Protein AF-A0A5C7P279-F1 (afdb_monomer)

pLDDT: mean 90.39, std 13.68, range [40.66, 98.19]

Structure (mmCIF, N/CA/C/O backbone):
data_AF-A0A5C7P279-F1
#
_entry.id   AF-A0A5C7P279-F1
#
loop_
_atom_site.group_PDB
_atom_site.id
_atom_site.type_symbol
_atom_site.label_atom_id
_atom_site.label_alt_id
_atom_site.label_comp_id
_atom_site.label_asym_id
_atom_site.label_entity_id
_atom_site.label_seq_id
_atom_site.pdbx_PDB_ins_code
_atom_site.Cartn_x
_atom_site.Cartn_y
_atom_site.Cartn_z
_atom_site.occupancy
_atom_site.B_iso_or_equiv
_atom_site.auth_seq_id
_atom_site.auth_comp_id
_atom_site.auth_asym_id
_atom_site.auth_atom_id
_atom_site.pdbx_PDB_m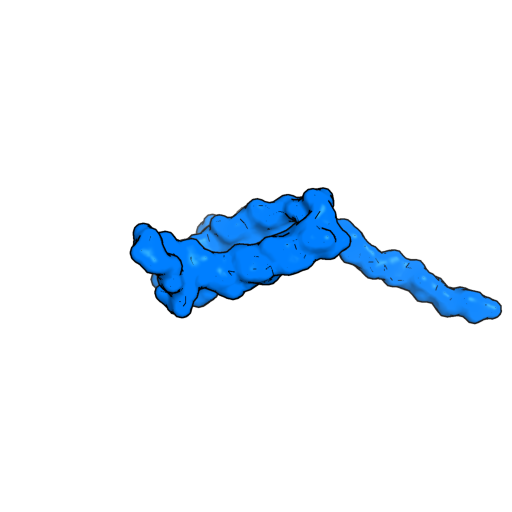odel_num
ATOM 1 N N . MET A 1 1 ? -4.907 -29.038 -32.747 1.00 40.66 1 MET A N 1
ATOM 2 C CA . MET A 1 1 ? -5.636 -28.383 -31.644 1.00 40.66 1 MET A CA 1
ATOM 3 C C . MET A 1 1 ? -4.619 -27.655 -30.780 1.00 40.66 1 MET A C 1
ATOM 5 O O . MET A 1 1 ? -4.007 -28.325 -29.956 1.00 40.66 1 MET A O 1
ATOM 9 N N . PRO A 1 2 ? -4.348 -26.353 -30.969 1.00 48.16 2 PRO A N 1
ATOM 10 C CA . PRO A 1 2 ? -3.689 -25.623 -29.899 1.00 48.16 2 PRO A CA 1
ATOM 11 C C . PRO A 1 2 ? -4.712 -25.494 -28.765 1.00 48.16 2 PRO A C 1
ATOM 13 O O . PRO A 1 2 ? -5.876 -25.169 -29.008 1.00 48.16 2 PRO A O 1
ATOM 16 N N . ALA A 1 3 ? -4.305 -25.869 -27.553 1.00 52.38 3 ALA A N 1
ATOM 17 C CA . ALA A 1 3 ? -5.099 -25.641 -26.357 1.00 52.38 3 ALA A CA 1
ATOM 18 C C . ALA A 1 3 ? -5.410 -24.144 -26.271 1.00 52.38 3 ALA A C 1
ATOM 20 O O . ALA A 1 3 ? -4.545 -23.327 -26.584 1.00 52.38 3 ALA A O 1
ATOM 21 N N . ALA A 1 4 ? -6.651 -23.806 -25.922 1.00 52.44 4 ALA A N 1
ATOM 22 C CA . ALA A 1 4 ? -7.065 -22.427 -25.747 1.00 52.44 4 ALA A CA 1
ATOM 23 C C . ALA A 1 4 ? -6.069 -21.728 -24.815 1.00 52.44 4 ALA A C 1
ATOM 25 O O . ALA A 1 4 ? -5.914 -22.126 -23.660 1.00 52.44 4 ALA A O 1
ATOM 26 N N . ASP A 1 5 ? -5.389 -20.717 -25.349 1.00 54.38 5 ASP A N 1
ATOM 27 C CA . ASP A 1 5 ? -4.744 -19.675 -24.572 1.00 54.38 5 ASP A CA 1
ATOM 28 C C . ASP A 1 5 ? -5.879 -18.987 -23.812 1.00 54.38 5 ASP A C 1
ATOM 30 O O . ASP A 1 5 ? -6.571 -18.108 -24.329 1.00 54.38 5 ASP A O 1
ATOM 34 N N . ALA A 1 6 ? -6.221 -19.529 -22.643 1.00 58.75 6 ALA A N 1
ATOM 35 C CA . ALA A 1 6 ? -7.145 -18.875 -21.745 1.00 58.75 6 ALA A CA 1
ATOM 36 C C . ALA A 1 6 ? -6.429 -17.594 -21.339 1.00 58.75 6 ALA A C 1
ATOM 38 O O . ALA A 1 6 ? -5.517 -17.650 -20.518 1.00 58.75 6 ALA A O 1
ATOM 39 N N . ALA A 1 7 ? -6.787 -16.491 -22.004 1.00 62.56 7 ALA A N 1
ATOM 40 C CA . ALA A 1 7 ? -6.155 -15.194 -21.849 1.00 62.56 7 ALA A CA 1
ATOM 41 C C . ALA A 1 7 ? -5.930 -14.929 -20.363 1.00 62.56 7 ALA A C 1
ATOM 43 O O . ALA A 1 7 ? -6.887 -14.726 -19.609 1.00 62.56 7 ALA A O 1
ATOM 44 N N . VAL A 1 8 ? -4.668 -15.002 -19.937 1.00 61.41 8 VAL A N 1
ATOM 45 C CA . VAL A 1 8 ? -4.311 -14.690 -18.560 1.00 61.41 8 VAL A CA 1
ATOM 46 C C . VAL A 1 8 ? -4.78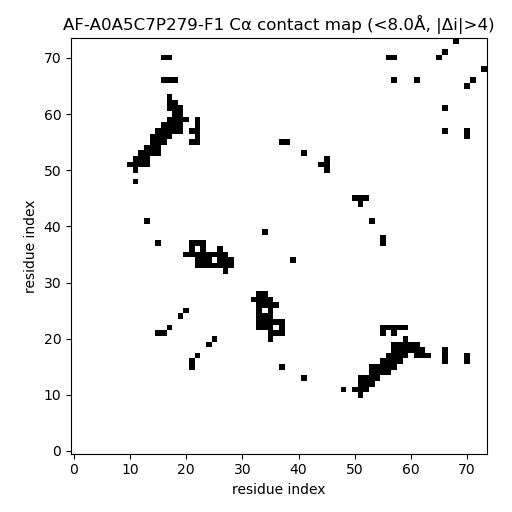1 -13.255 -18.338 1.00 61.41 8 VAL A C 1
ATOM 48 O O . VAL A 1 8 ? -4.402 -12.378 -19.122 1.00 61.41 8 VAL A O 1
ATOM 51 N N . PRO A 1 9 ? -5.661 -12.997 -17.355 1.00 65.94 9 PRO A N 1
ATOM 52 C CA . PRO A 1 9 ? -6.208 -11.668 -17.163 1.00 65.94 9 PRO A CA 1
ATOM 53 C C . PRO A 1 9 ? -5.070 -10.665 -16.992 1.00 65.94 9 PRO A C 1
ATOM 55 O O . PRO A 1 9 ? -4.192 -10.821 -16.143 1.00 65.94 9 PRO A O 1
ATOM 58 N N . HIS A 1 10 ? -5.085 -9.640 -17.838 1.00 80.69 10 HIS A N 1
ATOM 59 C CA . HIS A 1 10 ? -4.082 -8.594 -17.822 1.00 80.69 10 HIS A CA 1
ATOM 60 C C . HIS A 1 10 ? -4.456 -7.557 -16.760 1.00 80.69 10 HIS A C 1
ATOM 62 O O . HIS A 1 10 ? -5.290 -6.674 -16.984 1.00 80.69 10 HIS A O 1
ATOM 68 N N . PHE A 1 11 ? -3.880 -7.693 -15.568 1.00 88.25 11 PHE A N 1
ATOM 69 C CA . PHE A 1 11 ? -4.126 -6.767 -14.469 1.00 88.25 11 PHE A CA 1
ATOM 70 C C . PHE A 1 11 ? -3.368 -5.457 -14.690 1.00 88.25 11 PHE A C 1
ATOM 72 O O . PHE A 1 11 ? -2.145 -5.427 -14.695 1.00 88.25 11 PHE A O 1
ATOM 79 N N . THR A 1 12 ? -4.103 -4.352 -14.817 1.00 93.31 12 THR A N 1
ATOM 80 C CA . THR A 1 12 ? -3.528 -3.000 -14.966 1.00 93.31 12 THR A CA 1
ATOM 81 C C . THR A 1 12 ? -3.563 -2.194 -13.671 1.00 93.31 12 THR A C 1
ATOM 83 O O . THR A 1 12 ? -3.132 -1.042 -13.630 1.00 93.31 12 THR A O 1
ATOM 86 N N . ARG A 1 13 ? -4.105 -2.769 -12.592 1.00 95.44 13 ARG A N 1
ATOM 87 C CA . ARG A 1 13 ? -4.232 -2.124 -11.284 1.00 95.44 13 ARG A CA 1
ATOM 88 C C . ARG A 1 13 ? -3.944 -3.123 -10.177 1.00 95.44 13 ARG A C 1
ATOM 90 O O . ARG A 1 13 ? -4.500 -4.216 -10.180 1.00 95.44 13 ARG A O 1
ATOM 97 N N . PHE A 1 14 ? -3.132 -2.708 -9.218 1.00 96.12 14 PHE A N 1
ATOM 98 C CA . PHE A 1 14 ? -2.868 -3.426 -7.982 1.00 96.12 14 PHE A CA 1
ATOM 99 C C . PHE A 1 14 ? -3.102 -2.475 -6.807 1.00 96.12 14 PHE A C 1
ATOM 101 O O . PHE A 1 14 ? -2.533 -1.386 -6.765 1.00 96.12 14 PHE A O 1
ATOM 108 N N . VAL A 1 15 ? -3.966 -2.862 -5.872 1.00 97.50 15 VAL A N 1
ATOM 109 C CA . VAL A 1 15 ? -4.245 -2.081 -4.664 1.00 97.50 15 VAL A CA 1
ATOM 110 C C . VAL A 1 15 ? -3.971 -2.970 -3.460 1.00 97.50 15 VAL A C 1
ATOM 112 O O . VAL A 1 15 ? -4.558 -4.044 -3.348 1.00 97.50 15 VAL A O 1
ATOM 115 N N . ALA A 1 16 ? -3.057 -2.544 -2.594 1.00 98.00 16 ALA A N 1
ATOM 116 C CA . ALA A 1 16 ? -2.718 -3.249 -1.367 1.00 98.00 16 ALA A CA 1
ATOM 117 C C . ALA A 1 16 ? -3.565 -2.703 -0.210 1.00 98.00 16 ALA A C 1
ATOM 119 O O . ALA A 1 16 ? -3.591 -1.495 0.016 1.00 98.00 16 ALA A O 1
ATOM 120 N N . LEU A 1 17 ? -4.263 -3.594 0.493 1.00 98.19 17 LEU A N 1
ATOM 121 C CA . LEU A 1 17 ? -5.124 -3.297 1.640 1.00 98.19 17 LEU A CA 1
ATOM 122 C C . LEU A 1 17 ? -4.639 -4.099 2.846 1.00 98.19 17 LEU A C 1
ATOM 124 O O . LEU A 1 17 ? -4.133 -5.211 2.678 1.00 98.19 17 LEU A O 1
ATOM 128 N N . GLY A 1 18 ? -4.825 -3.575 4.051 1.00 97.81 18 GLY A N 1
ATOM 129 C CA . GLY A 1 18 ? -4.480 -4.300 5.269 1.00 97.81 18 GLY A CA 1
ATOM 130 C C . GLY A 1 18 ? -4.035 -3.411 6.419 1.00 97.81 18 GLY A C 1
ATOM 131 O O . GLY A 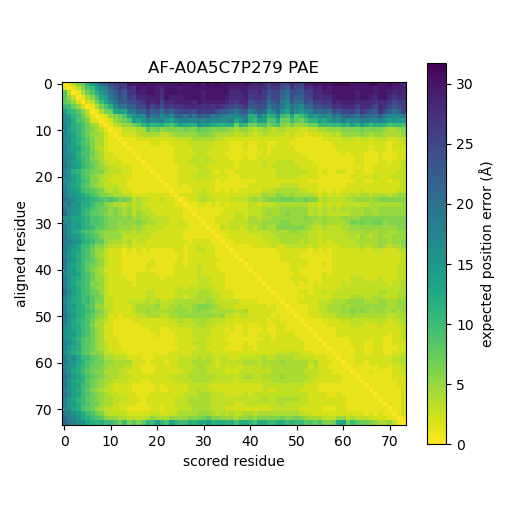1 18 ? -4.520 -2.290 6.593 1.00 97.81 18 GLY A O 1
ATOM 132 N N . ASP A 1 19 ? -3.117 -3.955 7.208 1.00 97.62 19 ASP A N 1
ATOM 133 C CA . ASP A 1 19 ? -2.611 -3.397 8.457 1.00 97.62 19 ASP A CA 1
ATOM 134 C C . ASP A 1 19 ? -1.159 -2.888 8.328 1.00 97.62 19 ASP A C 1
ATOM 136 O O . ASP A 1 19 ? -0.674 -2.602 7.231 1.00 97.62 19 ASP A O 1
ATOM 140 N N . SER A 1 20 ? 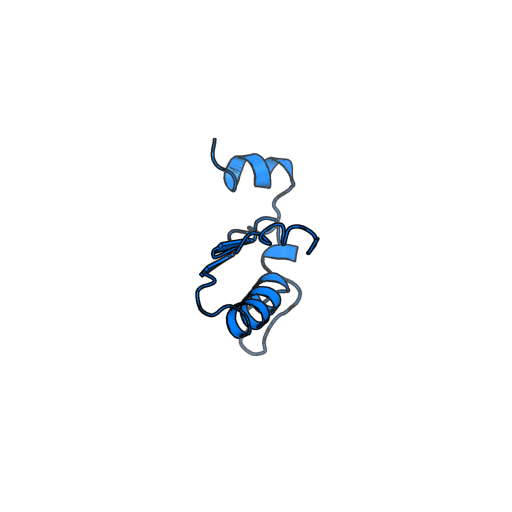-0.437 -2.818 9.450 1.00 96.44 20 SER A N 1
ATOM 141 C CA . SER A 1 20 ? 0.975 -2.419 9.508 1.00 96.44 20 SER A CA 1
ATOM 142 C C . SER A 1 20 ? 1.906 -3.264 8.633 1.00 96.44 20 SER A C 1
ATOM 144 O O . SER A 1 20 ? 2.900 -2.748 8.120 1.00 96.44 20 SER A O 1
ATOM 146 N N . PHE A 1 21 ? 1.611 -4.555 8.449 1.00 95.25 21 PHE A N 1
ATOM 147 C CA . PHE A 1 21 ? 2.441 -5.449 7.637 1.00 95.25 21 PHE A CA 1
ATOM 148 C C . PHE A 1 21 ? 2.357 -5.073 6.160 1.00 95.25 21 PHE A C 1
ATOM 150 O O . PHE A 1 21 ? 3.358 -5.118 5.444 1.00 95.25 21 PHE A O 1
ATOM 157 N N . THR A 1 22 ? 1.167 -4.680 5.702 1.00 97.44 22 THR A N 1
ATOM 158 C CA . THR A 1 22 ? 0.957 -4.230 4.319 1.00 97.44 22 THR A CA 1
ATOM 159 C C . THR A 1 22 ? 1.358 -2.769 4.133 1.00 97.44 22 THR A C 1
ATOM 161 O O . THR A 1 22 ? 1.927 -2.433 3.095 1.00 97.44 22 THR A O 1
ATOM 164 N N . GLU A 1 23 ? 1.158 -1.925 5.150 1.00 96.94 23 GLU A N 1
ATOM 165 C CA . GLU A 1 23 ? 1.673 -0.547 5.204 1.00 96.94 23 GLU A CA 1
ATOM 166 C C . GLU A 1 23 ? 3.202 -0.523 5.049 1.00 96.94 23 GLU A C 1
ATOM 168 O O . GLU A 1 23 ? 3.742 0.340 4.364 1.00 96.94 23 GLU A O 1
ATOM 173 N N . GLY A 1 24 ? 3.896 -1.510 5.631 1.00 97.06 24 GLY A N 1
ATOM 174 C CA . GLY A 1 24 ? 5.327 -1.726 5.427 1.00 97.06 24 GLY A CA 1
ATOM 175 C C . GLY A 1 24 ? 6.218 -1.470 6.638 1.00 97.06 24 GLY A C 1
ATOM 176 O O . GLY A 1 24 ? 7.408 -1.216 6.448 1.00 97.06 24 GLY A O 1
ATOM 177 N N . LEU A 1 25 ? 5.667 -1.555 7.855 1.00 92.06 25 LEU A N 1
ATOM 178 C CA . LEU A 1 25 ? 6.298 -1.115 9.109 1.00 92.06 25 LEU A CA 1
ATOM 179 C C . LEU A 1 25 ? 7.634 -1.804 9.473 1.00 92.06 25 LEU A C 1
ATOM 181 O O . LEU A 1 25 ? 8.337 -1.323 10.348 1.00 92.06 25 LEU A O 1
ATOM 185 N N . ASP A 1 26 ? 8.033 -2.871 8.784 1.00 90.38 26 ASP A N 1
ATOM 186 C CA . ASP A 1 26 ? 9.285 -3.599 9.061 1.00 90.38 26 ASP A CA 1
ATOM 187 C C . ASP A 1 26 ? 10.378 -3.404 7.987 1.00 90.38 26 ASP A C 1
ATOM 189 O O . ASP A 1 26 ? 11.403 -4.084 7.992 1.00 90.38 26 ASP A O 1
ATOM 193 N N . ASP A 1 27 ? 10.181 -2.486 7.037 1.00 94.31 27 ASP A N 1
ATOM 194 C CA . ASP A 1 27 ? 11.158 -2.157 5.983 1.00 94.31 27 ASP A CA 1
ATOM 195 C C . ASP A 1 27 ? 11.439 -0.650 5.982 1.00 94.31 27 ASP A C 1
ATOM 197 O O . ASP A 1 27 ? 11.139 0.061 5.014 1.00 94.31 27 ASP A O 1
ATOM 201 N N . GLU A 1 28 ? 11.979 -0.183 7.112 1.00 95.62 28 GLU A N 1
ATOM 202 C CA . GLU A 1 28 ? 12.444 1.188 7.329 1.00 95.62 28 GLU A CA 1
ATOM 203 C C . GLU A 1 28 ? 13.694 1.492 6.491 1.00 95.62 28 GLU A C 1
ATOM 205 O O . GLU A 1 28 ? 14.614 0.679 6.342 1.00 95.62 28 GLU A O 1
ATOM 210 N N . ARG A 1 29 ? 13.729 2.693 5.924 1.00 93.88 29 ARG A N 1
ATOM 211 C CA . ARG A 1 29 ? 14.850 3.239 5.164 1.00 93.88 29 ARG A CA 1
ATOM 212 C C . ARG A 1 29 ? 15.687 4.166 6.048 1.00 93.88 29 ARG A C 1
ATOM 214 O O . ARG A 1 29 ? 15.188 4.691 7.038 1.00 93.88 29 ARG A O 1
ATOM 221 N N . PRO A 1 30 ? 16.942 4.461 5.659 1.00 95.56 30 PRO A N 1
ATOM 222 C CA . PRO A 1 30 ? 17.796 5.385 6.410 1.00 95.56 30 PRO A CA 1
ATOM 223 C C . PRO A 1 30 ? 17.213 6.793 6.618 1.00 95.56 30 PRO A C 1
ATOM 225 O O . PRO A 1 30 ? 17.665 7.508 7.505 1.00 95.56 30 PRO A O 1
ATOM 228 N N . ASP A 1 31 ? 16.240 7.201 5.800 1.00 96.25 31 ASP A N 1
ATOM 229 C CA . ASP A 1 31 ? 15.529 8.480 5.911 1.00 96.25 31 ASP A CA 1
ATOM 230 C C . ASP A 1 31 ? 14.309 8.433 6.856 1.00 96.25 31 ASP A C 1
ATOM 232 O O . ASP A 1 31 ? 13.595 9.427 6.979 1.00 96.25 31 ASP A O 1
ATOM 236 N N . GLY A 1 32 ? 14.064 7.298 7.520 1.00 94.06 32 GLY A N 1
ATOM 237 C CA . GLY A 1 32 ? 12.932 7.080 8.425 1.00 94.06 32 GLY A CA 1
ATOM 238 C C . GLY A 1 32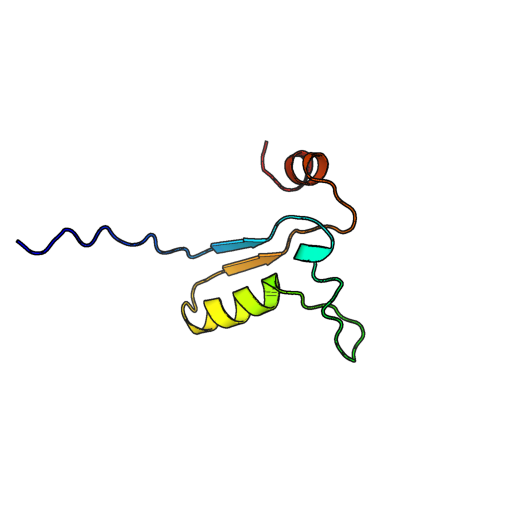 ? 11.606 6.785 7.719 1.00 94.06 32 GLY A C 1
ATOM 239 O O . GLY A 1 32 ? 10.572 6.675 8.376 1.00 94.06 32 GLY A O 1
ATOM 240 N N . THR A 1 33 ? 11.597 6.667 6.387 1.00 93.62 33 THR A N 1
ATOM 241 C CA . THR A 1 33 ? 10.407 6.235 5.642 1.00 93.62 33 THR A CA 1
ATOM 242 C C . THR A 1 33 ? 10.324 4.716 5.572 1.00 93.62 33 THR A C 1
ATOM 244 O O . THR A 1 33 ? 11.333 4.016 5.593 1.00 93.62 33 THR A O 1
ATOM 247 N N . TYR A 1 34 ? 9.110 4.190 5.442 1.00 94.62 34 TYR A N 1
ATOM 248 C CA . TYR A 1 34 ? 8.870 2.759 5.284 1.00 94.62 34 TYR A CA 1
ATOM 249 C C . TYR A 1 34 ? 8.559 2.444 3.824 1.00 94.62 34 TYR A C 1
ATOM 251 O O . TYR A 1 34 ? 7.951 3.249 3.121 1.00 94.62 34 TYR A O 1
ATOM 259 N N . ARG A 1 35 ? 9.006 1.279 3.348 1.00 93.75 35 ARG A N 1
ATOM 260 C CA . ARG A 1 35 ? 8.692 0.783 1.996 1.00 93.75 35 ARG A CA 1
ATOM 261 C C . ARG A 1 35 ? 7.732 -0.404 2.017 1.00 93.75 35 ARG A C 1
ATOM 263 O O . ARG A 1 35 ? 6.778 -0.457 1.261 1.00 93.75 35 ARG A O 1
ATOM 270 N N . GLY A 1 36 ? 8.013 -1.403 2.838 1.00 96.00 36 GLY A N 1
ATOM 271 C CA . GLY A 1 36 ? 7.225 -2.630 2.888 1.00 96.00 36 GLY A CA 1
ATOM 272 C C . GLY A 1 36 ? 7.335 -3.535 1.658 1.00 96.00 36 GLY A C 1
ATOM 273 O O . GLY A 1 36 ? 7.977 -3.246 0.643 1.00 96.00 36 GLY A O 1
ATOM 274 N N . TRP A 1 37 ? 6.686 -4.694 1.758 1.00 96.69 37 TRP A N 1
ATOM 275 C CA . TRP A 1 37 ? 6.680 -5.691 0.689 1.00 96.69 37 TRP A CA 1
ATOM 276 C C . TRP A 1 37 ? 5.821 -5.256 -0.506 1.00 96.69 37 TRP A C 1
ATOM 278 O O . TRP A 1 37 ? 6.190 -5.552 -1.644 1.00 96.69 37 TRP A O 1
ATOM 288 N N . ALA A 1 38 ? 4.714 -4.545 -0.261 1.00 97.69 38 ALA A N 1
ATOM 289 C CA . ALA A 1 38 ? 3.760 -4.147 -1.292 1.00 97.69 38 ALA A CA 1
ATOM 290 C C . ALA A 1 38 ? 4.407 -3.187 -2.303 1.00 97.69 38 ALA A C 1
ATOM 292 O O . ALA A 1 38 ? 4.326 -3.423 -3.509 1.00 97.69 38 ALA A O 1
ATOM 293 N N . ASP A 1 39 ? 5.177 -2.202 -1.831 1.00 96.44 39 ASP A N 1
ATOM 294 C CA . ASP A 1 39 ? 5.917 -1.287 -2.708 1.00 96.44 39 ASP A CA 1
ATOM 295 C C . ASP A 1 39 ? 7.020 -2.010 -3.488 1.00 96.44 39 ASP A C 1
ATOM 297 O O . ASP A 1 39 ? 7.242 -1.740 -4.669 1.00 96.44 39 ASP A O 1
ATOM 301 N N . ARG A 1 40 ? 7.725 -2.960 -2.855 1.00 96.25 40 ARG A N 1
ATOM 302 C CA . ARG A 1 40 ? 8.747 -3.773 -3.541 1.00 96.25 40 ARG A CA 1
ATOM 303 C C . ARG A 1 40 ? 8.134 -4.645 -4.627 1.00 96.25 40 ARG A C 1
ATOM 305 O O . ARG A 1 40 ? 8.748 -4.832 -5.678 1.00 96.25 40 ARG A O 1
ATOM 312 N N . PHE A 1 41 ? 6.964 -5.217 -4.362 1.00 96.06 41 PHE A N 1
ATOM 313 C CA . PHE A 1 41 ? 6.214 -5.971 -5.353 1.00 96.06 41 PHE A CA 1
ATOM 314 C C . PHE A 1 41 ? 5.795 -5.055 -6.501 1.00 96.06 41 PHE A C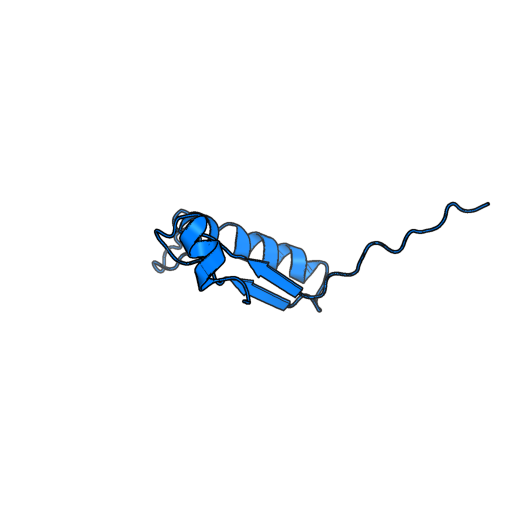 1
ATOM 316 O O . PHE A 1 41 ? 6.126 -5.355 -7.644 1.00 96.06 41 PHE A O 1
ATOM 323 N N . ALA A 1 42 ? 5.176 -3.910 -6.206 1.00 96.38 42 ALA A N 1
ATOM 324 C CA . ALA A 1 42 ? 4.740 -2.947 -7.210 1.00 96.38 42 ALA A CA 1
ATOM 325 C C . ALA A 1 42 ? 5.897 -2.445 -8.085 1.00 96.38 42 ALA A C 1
ATOM 327 O O . ALA A 1 42 ? 5.749 -2.358 -9.299 1.00 96.38 42 ALA A O 1
ATOM 328 N N . GLN A 1 43 ? 7.073 -2.196 -7.502 1.00 95.31 43 GLN A N 1
ATOM 329 C CA . GLN A 1 43 ? 8.271 -1.818 -8.255 1.00 95.31 43 GLN A CA 1
ATOM 330 C C . GLN A 1 43 ? 8.689 -2.906 -9.254 1.00 95.31 43 GLN A C 1
ATOM 332 O O . GLN A 1 43 ? 8.980 -2.607 -10.412 1.00 95.31 43 GLN A O 1
ATOM 337 N N . ARG A 1 44 ? 8.730 -4.173 -8.822 1.00 95.94 44 ARG A N 1
ATOM 338 C CA . ARG A 1 44 ? 9.104 -5.294 -9.700 1.00 95.94 44 ARG A CA 1
ATOM 339 C C . ARG A 1 44 ? 8.036 -5.578 -10.749 1.00 95.94 44 ARG A C 1
ATOM 341 O O . ARG A 1 44 ? 8.374 -5.829 -11.899 1.00 95.94 44 ARG A O 1
ATOM 348 N N . ALA A 1 45 ? 6.769 -5.516 -10.361 1.00 93.94 45 ALA A N 1
ATOM 349 C CA . ALA A 1 45 ? 5.643 -5.728 -11.254 1.00 93.94 45 ALA A CA 1
ATOM 350 C C . ALA A 1 45 ? 5.564 -4.619 -12.313 1.00 93.94 45 ALA A C 1
ATOM 352 O O . ALA A 1 45 ? 5.451 -4.926 -13.491 1.00 93.94 45 ALA A O 1
ATOM 353 N N . GLY A 1 46 ? 5.741 -3.351 -11.931 1.00 93.69 46 GLY A N 1
ATOM 354 C CA . GLY A 1 46 ? 5.766 -2.215 -12.858 1.00 93.69 46 GLY A CA 1
ATOM 355 C C . GLY A 1 46 ? 6.936 -2.248 -13.847 1.00 93.69 46 GLY A C 1
ATOM 356 O O . GLY A 1 46 ? 6.810 -1.761 -14.965 1.00 93.69 46 GLY A O 1
ATOM 357 N N . ALA A 1 47 ? 8.061 -2.873 -13.483 1.00 94.56 47 ALA A N 1
ATOM 358 C CA . ALA A 1 47 ? 9.157 -3.113 -14.424 1.00 94.56 47 ALA A CA 1
ATOM 359 C C . ALA A 1 47 ? 8.793 -4.145 -15.511 1.00 94.56 47 ALA A C 1
ATOM 361 O O . ALA A 1 47 ? 9.321 -4.070 -16.618 1.00 94.56 47 ALA A O 1
ATOM 362 N N . ALA A 1 48 ? 7.902 -5.094 -15.203 1.00 91.56 48 ALA A N 1
ATOM 363 C CA . ALA A 1 48 ? 7.402 -6.091 -16.151 1.00 91.56 48 ALA A CA 1
ATOM 364 C C . ALA A 1 48 ? 6.140 -5.627 -16.908 1.00 91.56 48 ALA A C 1
ATOM 366 O O . ALA A 1 48 ? 5.918 -6.061 -18.035 1.00 91.56 48 ALA A O 1
ATOM 367 N N . ALA A 1 49 ? 5.341 -4.751 -16.296 1.00 91.44 49 ALA A N 1
ATOM 368 C CA . ALA A 1 49 ? 4.059 -4.247 -16.782 1.00 91.44 49 ALA A CA 1
ATOM 369 C C . ALA A 1 49 ? 3.971 -2.723 -16.539 1.00 91.44 49 ALA A C 1
ATOM 371 O O . ALA A 1 49 ? 3.441 -2.291 -15.511 1.00 91.44 49 ALA A O 1
ATOM 372 N N . PRO A 1 50 ? 4.532 -1.882 -17.433 1.00 92.19 50 PRO A N 1
ATOM 373 C CA . PRO A 1 50 ? 4.638 -0.431 -17.223 1.00 92.19 50 PRO A CA 1
ATOM 374 C C . PRO A 1 50 ? 3.300 0.309 -17.072 1.00 92.19 50 PRO A C 1
ATOM 376 O O . PRO A 1 50 ? 3.251 1.408 -16.522 1.00 92.19 50 PRO A O 1
ATOM 379 N N . GLU A 1 51 ? 2.206 -0.267 -17.564 1.00 93.69 51 GLU A N 1
ATOM 380 C CA . GLU A 1 51 ? 0.842 0.247 -17.419 1.00 93.69 51 GLU A CA 1
ATOM 381 C C . GLU A 1 51 ? 0.196 -0.070 -16.062 1.00 93.69 51 GLU A C 1
ATOM 383 O O . GLU A 1 51 ? -0.878 0.468 -15.764 1.00 93.69 51 GLU A O 1
ATOM 388 N N . LEU A 1 52 ? 0.828 -0.915 -15.238 1.00 95.12 52 LEU A N 1
ATOM 389 C CA . LEU A 1 52 ? 0.343 -1.266 -13.909 1.00 95.12 52 LEU A CA 1
ATOM 390 C C . LEU A 1 52 ? 0.306 -0.028 -13.009 1.00 95.12 52 LEU A C 1
ATOM 392 O O . LEU A 1 52 ? 1.322 0.593 -12.700 1.00 95.12 52 LEU A O 1
ATOM 396 N N . ARG A 1 53 ? -0.888 0.300 -12.520 1.00 97.12 53 ARG A N 1
ATOM 397 C CA . ARG A 1 53 ? -1.099 1.343 -11.515 1.00 97.12 53 ARG A CA 1
ATOM 398 C C . ARG A 1 53 ? -1.157 0.723 -10.132 1.00 97.12 53 ARG A C 1
ATOM 400 O O . ARG A 1 53 ? -1.856 -0.267 -9.930 1.00 97.12 53 ARG A O 1
ATOM 407 N N . TYR A 1 54 ? -0.478 1.347 -9.182 1.00 97.38 54 TYR A N 1
ATOM 408 C CA . TYR A 1 54 ? -0.370 0.854 -7.818 1.00 97.38 54 TYR A CA 1
ATOM 409 C C . TYR A 1 54 ? -0.876 1.877 -6.799 1.00 97.38 54 TYR A C 1
ATOM 411 O O . TYR A 1 54 ? -0.634 3.074 -6.954 1.00 97.38 54 TYR A O 1
ATOM 419 N N . ALA A 1 55 ? -1.555 1.394 -5.760 1.00 97.56 55 ALA A N 1
ATOM 420 C CA . ALA A 1 55 ? -1.836 2.146 -4.544 1.00 97.56 55 ALA A CA 1
ATOM 421 C C . ALA A 1 55 ? -1.719 1.235 -3.314 1.00 97.56 55 ALA A C 1
ATOM 423 O O . ALA A 1 55 ? -2.195 0.101 -3.337 1.00 97.56 55 ALA A O 1
ATOM 424 N N . ASN A 1 56 ? -1.135 1.747 -2.233 1.00 97.62 56 ASN A N 1
ATOM 425 C CA . ASN A 1 56 ? -1.205 1.132 -0.911 1.00 97.62 56 ASN A CA 1
ATOM 426 C C . ASN A 1 56 ? -2.197 1.926 -0.063 1.00 97.62 56 ASN A C 1
ATOM 428 O O . ASN A 1 56 ? -1.995 3.121 0.141 1.00 97.62 56 ASN A O 1
ATOM 432 N N . LEU A 1 57 ? -3.271 1.283 0.384 1.00 97.38 57 LEU A N 1
ATOM 433 C CA . LEU A 1 57 ? -4.296 1.878 1.245 1.00 97.38 57 LEU A CA 1
ATOM 434 C C . LEU A 1 57 ? -4.330 1.216 2.630 1.00 97.38 57 LEU A C 1
ATOM 436 O O . LEU A 1 57 ? -5.260 1.457 3.397 1.00 97.38 57 LEU A O 1
ATOM 440 N N . ALA A 1 58 ? -3.339 0.380 2.951 1.00 97.75 58 ALA A N 1
ATOM 441 C CA . ALA A 1 58 ? -3.231 -0.247 4.257 1.00 97.75 58 ALA A CA 1
ATOM 442 C C . ALA A 1 58 ? -3.037 0.796 5.367 1.00 97.75 58 ALA A C 1
ATOM 444 O O . ALA A 1 58 ? -2.356 1.807 5.192 1.00 97.75 58 ALA A O 1
ATOM 445 N N . VAL A 1 59 ? -3.627 0.527 6.532 1.00 96.75 59 VAL A N 1
ATOM 446 C CA . VAL A 1 59 ? -3.611 1.433 7.684 1.00 96.75 59 VAL A CA 1
ATOM 447 C C . VAL A 1 59 ? -3.155 0.672 8.918 1.00 96.75 59 VAL A C 1
ATOM 449 O O . VAL A 1 59 ? -3.702 -0.374 9.264 1.00 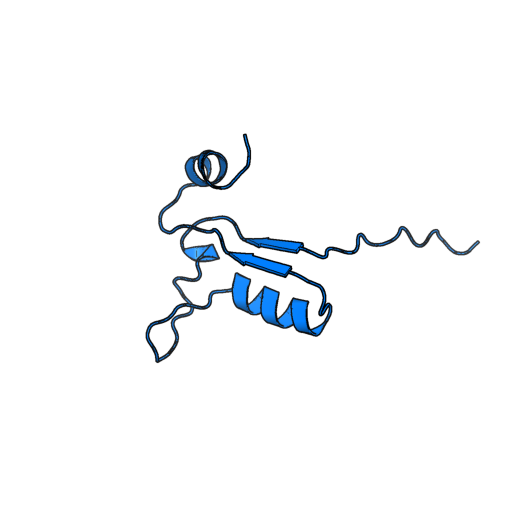96.75 59 VAL A O 1
ATOM 452 N N . ARG A 1 60 ? -2.167 1.222 9.625 1.00 95.75 60 ARG A N 1
ATOM 453 C CA . ARG A 1 60 ? -1.593 0.623 10.832 1.00 95.75 60 ARG A CA 1
ATOM 454 C C . ARG A 1 60 ? -2.634 0.236 11.873 1.00 95.75 60 ARG A C 1
ATOM 456 O O . ARG A 1 60 ? -3.547 1.001 12.174 1.00 95.75 60 ARG A O 1
ATOM 463 N N . GLY A 1 61 ? -2.413 -0.915 12.505 1.00 96.75 61 GLY A N 1
ATOM 464 C CA . GLY A 1 61 ? -3.174 -1.340 13.681 1.00 96.75 61 GLY A CA 1
ATOM 465 C C . GLY A 1 61 ? -4.616 -1.758 13.390 1.00 96.75 61 GLY A C 1
ATOM 466 O O . GLY A 1 61 ? -5.366 -1.994 14.336 1.00 96.75 61 GLY A O 1
ATOM 467 N N . LYS A 1 62 ? -5.007 -1.859 12.114 1.00 97.38 62 LYS A N 1
ATOM 468 C CA . LYS A 1 62 ? -6.321 -2.362 11.720 1.00 97.38 62 LYS A CA 1
ATOM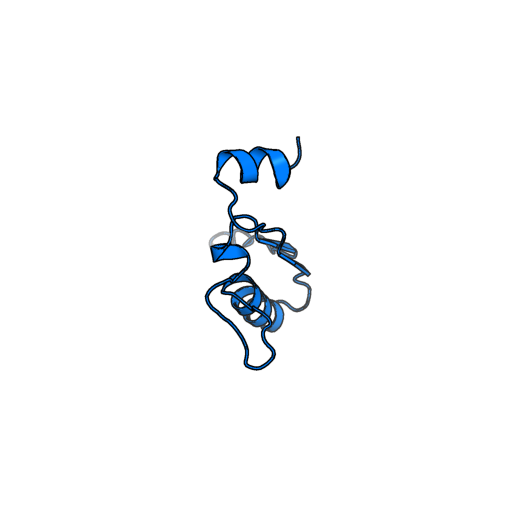 469 C C . LYS A 1 62 ? -6.391 -3.876 11.856 1.00 97.38 62 LYS A C 1
ATOM 471 O O . LYS A 1 62 ? -5.471 -4.593 11.479 1.00 97.38 62 LYS A O 1
ATOM 476 N N . LYS A 1 63 ? -7.512 -4.353 12.385 1.00 97.75 63 LYS A N 1
ATOM 477 C CA . LYS A 1 63 ? -7.914 -5.761 12.337 1.00 97.75 63 LYS A CA 1
ATOM 478 C C . LYS A 1 63 ? -8.737 -6.031 11.077 1.00 97.75 63 LYS A C 1
ATOM 480 O O . LYS A 1 63 ? -9.160 -5.101 10.397 1.00 97.75 63 LYS A O 1
ATOM 485 N N . ILE A 1 64 ? -8.947 -7.307 10.758 1.00 96.94 64 ILE A N 1
ATOM 486 C CA . ILE A 1 64 ? -9.575 -7.724 9.495 1.00 96.94 64 ILE A CA 1
ATOM 487 C C . ILE A 1 64 ? -10.991 -7.164 9.293 1.00 96.94 64 ILE A C 1
ATOM 489 O O . ILE A 1 64 ? -11.332 -6.780 8.182 1.00 96.94 64 ILE A O 1
ATOM 493 N N . ASP A 1 65 ? -11.783 -7.070 10.359 1.00 97.75 65 ASP A N 1
ATOM 494 C CA . ASP A 1 65 ? -13.109 -6.444 10.367 1.00 97.75 65 ASP A CA 1
ATOM 495 C C . ASP A 1 65 ? -13.025 -4.971 9.953 1.00 97.75 65 ASP A C 1
ATOM 497 O O . ASP A 1 65 ? -13.700 -4.543 9.026 1.00 97.75 65 ASP A O 1
ATOM 501 N N . GLN A 1 66 ? -12.095 -4.226 10.545 1.00 97.88 66 GLN A N 1
ATOM 502 C CA . GLN A 1 66 ? -11.875 -2.818 10.210 1.00 97.88 66 GLN A CA 1
ATOM 503 C C . GLN A 1 66 ? -11.307 -2.626 8.799 1.00 97.88 66 GLN A C 1
ATOM 505 O O . GLN A 1 66 ? -11.597 -1.628 8.148 1.00 97.88 66 GLN A O 1
ATOM 510 N N . VAL A 1 67 ? -10.482 -3.559 8.311 1.00 97.56 67 VAL A N 1
ATOM 511 C CA . VAL A 1 67 ? -9.993 -3.527 6.922 1.00 97.56 67 VAL A CA 1
ATOM 512 C C . VAL A 1 67 ? -11.165 -3.664 5.953 1.00 97.56 67 VAL A C 1
ATOM 514 O O . VAL A 1 67 ? -11.235 -2.908 4.988 1.00 97.56 67 VAL A O 1
ATOM 517 N N . ILE A 1 68 ? -12.084 -4.596 6.211 1.00 97.12 68 ILE A N 1
ATOM 518 C CA . ILE A 1 68 ? -13.275 -4.790 5.377 1.00 97.12 68 ILE A CA 1
ATOM 519 C C . ILE A 1 68 ? -14.150 -3.536 5.415 1.00 97.12 68 ILE A C 1
ATOM 521 O O . ILE A 1 68 ? -14.468 -2.995 4.361 1.00 97.12 68 ILE A O 1
ATOM 525 N N . ASP A 1 69 ? -14.475 -3.047 6.610 1.00 97.19 69 ASP A N 1
ATOM 526 C CA . ASP A 1 69 ? -15.420 -1.942 6.782 1.00 97.19 69 ASP A CA 1
ATOM 527 C C . ASP A 1 69 ? -14.897 -0.600 6.241 1.00 97.19 69 ASP A C 1
ATOM 529 O O . ASP A 1 69 ? -15.685 0.246 5.821 1.00 97.19 69 ASP A O 1
ATOM 533 N N . GLU A 1 70 ? -13.578 -0.373 6.260 1.00 96.38 70 GLU A N 1
ATOM 534 C CA . GLU A 1 70 ? -12.997 0.938 5.934 1.00 96.38 70 GLU A CA 1
ATOM 535 C C . GLU A 1 70 ? -12.258 0.991 4.592 1.00 96.38 70 GLU A C 1
ATOM 537 O O . GLU A 1 70 ? -12.137 2.069 4.008 1.00 96.38 70 GLU A O 1
ATOM 542 N N . GLN A 1 71 ? -11.715 -0.130 4.107 1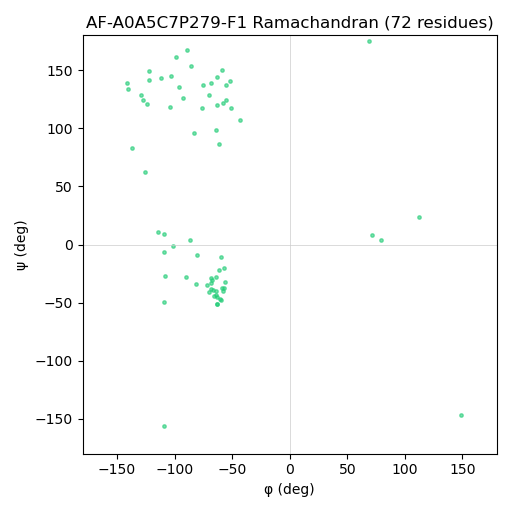.00 97.25 71 GLN A N 1
ATOM 543 C CA . GLN A 1 71 ? -10.851 -0.147 2.917 1.00 97.25 71 GLN A CA 1
ATOM 544 C C . GLN A 1 71 ? -11.516 -0.790 1.690 1.00 97.25 71 GLN A C 1
ATOM 546 O O . GLN A 1 71 ? -10.949 -0.738 0.595 1.00 97.25 71 GLN A O 1
ATOM 551 N N . VAL A 1 72 ? -12.710 -1.373 1.843 1.00 95.81 72 VAL A N 1
ATOM 552 C CA . VAL A 1 72 ? -13.481 -2.003 0.760 1.00 95.81 72 VAL A CA 1
ATOM 553 C C . VAL A 1 72 ? -14.752 -1.186 0.480 1.00 95.81 72 VAL A C 1
ATOM 555 O O . VAL A 1 72 ? -15.340 -0.637 1.409 1.00 95.81 72 VAL A O 1
ATOM 558 N N . PRO A 1 73 ? -15.192 -1.061 -0.789 1.00 92.94 73 PRO A N 1
ATOM 559 C CA . PRO A 1 73 ? -16.476 -0.435 -1.104 1.00 92.94 73 PRO A CA 1
ATOM 560 C C . PRO A 1 73 ? -17.666 -1.140 -0.435 1.00 92.94 73 PRO A C 1
ATOM 562 O O . PRO A 1 73 ? -17.635 -2.356 -0.250 1.00 92.94 73 PRO A O 1
ATOM 565 N N . ALA A 1 74 ? -18.711 -0.360 -0.137 1.00 83.00 74 ALA A N 1
ATOM 566 C CA . ALA A 1 74 ? -19.978 -0.836 0.425 1.00 83.00 74 ALA A CA 1
ATOM 567 C C . ALA A 1 74 ? -20.839 -1.622 -0.578 1.00 83.00 74 ALA A C 1
ATOM 569 O O . ALA A 1 74 ? -20.768 -1.315 -1.794 1.00 83.00 74 ALA A O 1
#

Sequence (74 aa):
MPAADAAVPHFTRFVALGDSFTEGLDDERPDGTYRGWADRFAQRAGAAAPELRYANLAVRGKKIDQVIDEQVPA

Solvent-accessible surface area (backbone atoms only — not comparable to full-atom values): 4565 Å² total; per-residue (Å²): 131,82,75,80,78,72,75,72,81,82,73,48,65,48,76,47,70,41,19,34,74,50,48,3,75,88,38,69,43,99,86,74,48,61,49,22,61,55,52,56,48,47,55,55,48,32,73,78,36,77,74,43,42,76,48,80,67,27,40,70,86,47,52,73,69,54,33,52,73,70,74,46,86,132

Foldseek 3Di:
DPDDPPPPDDALEDEAFEACQLCAVPAADPVRDGQHPQNVCVVVVCVVPVSRDYYYPYYHPDDPVRRCVPVHDD

Radius of gyration: 15.88 Å; Cα contacts (8 Å, |Δi|>4): 106; chains: 1; bounding box: 38×37×45 Å

Mean predicted aligned error: 5.83 Å

Secondary structure (DSSP, 8-state):
-PPP--------EEEE-SSHHHHTTT-B-TTS-B-HHHHHHHHHHHHH-TT-EEEE---TT--HHHHHHHHS--

Nearest PDB structures (foldseek):
  3h9q-assembly1_B  TM=5.521E-01  e=1.744E+00  Escherichia coli
  2o1m-assembly1_A  TM=5.373E-01  e=1.994E+00  Bacillus subtilis
  4gvo-assembly2_B  TM=5.495E-01  e=2.788E+00  Listeria monocytogenes EGD-e
  6om4-assembly2_B  TM=4.629E-01  e=2.981E+00  Escherichia coli